Protein AF-Q6VGJ6-F1 (afdb_monomer_lite)

Structure (mmCIF, N/CA/C/O backbone):
data_AF-Q6VGJ6-F1
#
_entry.id   AF-Q6VGJ6-F1
#
loop_
_atom_site.group_PDB
_atom_site.id
_atom_site.type_symbol
_atom_site.label_atom_id
_atom_site.label_alt_id
_atom_site.label_comp_id
_atom_site.label_asym_id
_atom_site.label_entity_id
_atom_site.label_seq_id
_atom_site.pdbx_PDB_ins_code
_atom_site.Cartn_x
_atom_site.Cartn_y
_atom_site.Cartn_z
_atom_site.occupancy
_atom_site.B_iso_or_equiv
_atom_site.auth_seq_id
_atom_site.auth_comp_id
_atom_site.auth_asym_id
_atom_site.auth_atom_id
_atom_site.pdbx_PDB_model_num
ATOM 1 N N . LEU A 1 1 ? 25.243 -11.414 -7.600 1.00 46.25 1 LEU A N 1
ATOM 2 C CA . LEU A 1 1 ? 23.809 -11.775 -7.596 1.00 46.25 1 LEU A CA 1
ATOM 3 C C . LEU A 1 1 ? 23.042 -10.460 -7.598 1.00 46.25 1 LEU A C 1
ATOM 5 O O . LEU A 1 1 ? 23.183 -9.721 -6.632 1.00 46.25 1 LEU A O 1
ATOM 9 N N . ASP A 1 2 ? 22.312 -10.133 -8.664 1.00 64.75 2 ASP A N 1
ATOM 10 C CA . ASP A 1 2 ? 21.466 -8.930 -8.690 1.00 64.75 2 ASP A CA 1
ATOM 11 C C . ASP A 1 2 ? 20.178 -9.243 -7.924 1.00 64.75 2 ASP A C 1
ATOM 13 O O . ASP A 1 2 ? 19.179 -9.662 -8.508 1.00 64.75 2 ASP A O 1
ATOM 17 N N . ALA A 1 3 ? 20.235 -9.145 -6.595 1.00 71.88 3 ALA A N 1
ATOM 18 C CA . ALA A 1 3 ? 19.056 -9.324 -5.763 1.00 71.88 3 ALA A CA 1
ATOM 19 C C . ALA A 1 3 ? 18.078 -8.174 -6.040 1.00 71.88 3 ALA A C 1
ATOM 21 O O . ALA A 1 3 ? 18.396 -7.005 -5.826 1.00 71.88 3 ALA A O 1
ATOM 22 N N . VAL A 1 4 ? 16.895 -8.520 -6.539 1.00 76.06 4 VAL A N 1
ATOM 23 C CA . VAL A 1 4 ? 15.784 -7.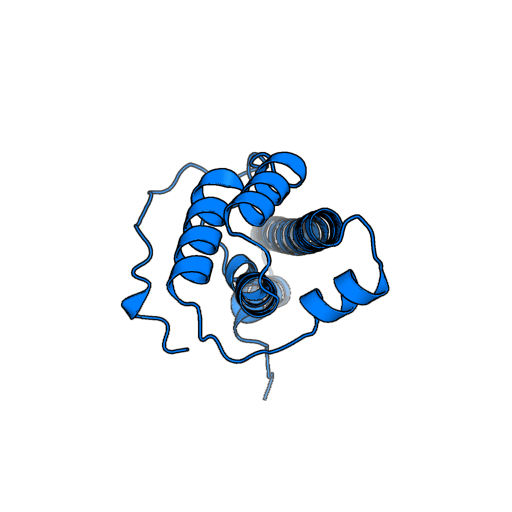595 -6.767 1.00 76.06 4 VAL A CA 1
ATOM 24 C C . VAL A 1 4 ? 14.617 -8.095 -5.934 1.00 76.06 4 VAL A C 1
ATOM 26 O O . VAL A 1 4 ? 14.362 -9.298 -5.880 1.00 76.06 4 VAL A O 1
ATOM 29 N N . ASP A 1 5 ? 13.917 -7.177 -5.275 1.00 78.19 5 ASP A N 1
ATOM 30 C CA . ASP A 1 5 ? 12.664 -7.503 -4.605 1.00 78.19 5 ASP A CA 1
ATOM 31 C C . ASP A 1 5 ? 11.696 -8.149 -5.607 1.00 78.19 5 ASP A C 1
ATOM 33 O O . ASP A 1 5 ? 11.543 -7.642 -6.718 1.00 78.19 5 ASP A O 1
ATOM 37 N N . SER A 1 6 ? 11.039 -9.253 -5.234 1.00 78.00 6 SER A N 1
ATOM 38 C CA . SER A 1 6 ? 10.117 -9.981 -6.126 1.00 78.00 6 SER A CA 1
ATOM 39 C C . SER A 1 6 ? 9.082 -9.067 -6.798 1.00 78.00 6 SER A C 1
ATOM 41 O O . SER A 1 6 ? 8.744 -9.262 -7.965 1.00 78.00 6 SER A O 1
ATOM 43 N N . ARG A 1 7 ? 8.653 -8.009 -6.101 1.00 75.38 7 ARG A N 1
ATOM 44 C CA . ARG A 1 7 ? 7.684 -7.019 -6.578 1.00 75.38 7 ARG A CA 1
ATOM 45 C C . ARG A 1 7 ? 8.272 -6.108 -7.653 1.00 75.38 7 ARG A C 1
ATOM 47 O O . ARG A 1 7 ? 7.543 -5.675 -8.536 1.00 75.38 7 ARG A O 1
ATOM 54 N N . ASP A 1 8 ? 9.576 -5.847 -7.604 1.00 81.12 8 ASP A N 1
ATOM 55 C CA . ASP A 1 8 ? 10.316 -4.979 -8.528 1.00 81.12 8 ASP A CA 1
ATOM 56 C C . ASP A 1 8 ? 10.921 -5.737 -9.721 1.00 81.12 8 ASP A C 1
ATOM 58 O O . ASP A 1 8 ? 11.482 -5.114 -10.628 1.00 81.12 8 ASP A O 1
ATOM 62 N N . VAL A 1 9 ? 10.762 -7.064 -9.776 1.00 85.00 9 VAL A N 1
ATOM 63 C CA . VAL A 1 9 ? 11.238 -7.901 -10.889 1.00 85.00 9 VAL A CA 1
ATOM 64 C C . VAL A 1 9 ? 10.712 -7.427 -12.253 1.00 85.00 9 VAL A C 1
ATOM 66 O O . VAL A 1 9 ? 11.540 -7.268 -13.152 1.00 85.00 9 VAL A O 1
ATOM 69 N N . PRO A 1 10 ? 9.410 -7.123 -12.454 1.00 86.00 10 PRO A N 1
ATOM 70 C CA . PRO A 1 10 ? 8.919 -6.632 -13.745 1.00 86.00 10 PRO A CA 1
ATOM 71 C C . PRO A 1 10 ? 9.614 -5.339 -14.197 1.00 86.00 10 PRO A C 1
ATOM 73 O O . PRO A 1 10 ? 10.093 -5.252 -15.329 1.00 86.00 10 PRO A O 1
ATOM 76 N N . ILE A 1 11 ? 9.758 -4.362 -13.292 1.00 89.62 11 ILE A N 1
ATOM 77 C CA . ILE A 1 11 ? 10.478 -3.106 -13.562 1.00 89.62 11 ILE A CA 1
ATOM 78 C C . ILE A 1 11 ? 11.944 -3.390 -13.903 1.00 89.62 11 ILE A C 1
ATOM 80 O O . ILE A 1 11 ? 12.487 -2.818 -14.851 1.00 89.62 11 ILE A O 1
ATOM 84 N N . ALA A 1 12 ? 12.602 -4.272 -13.147 1.00 90.50 12 ALA A N 1
ATOM 85 C CA . ALA A 1 12 ? 13.996 -4.631 -13.383 1.00 90.50 12 ALA A CA 1
ATOM 86 C C . ALA A 1 12 ? 14.194 -5.317 -14.743 1.00 90.50 12 ALA A C 1
ATOM 88 O O . ALA A 1 12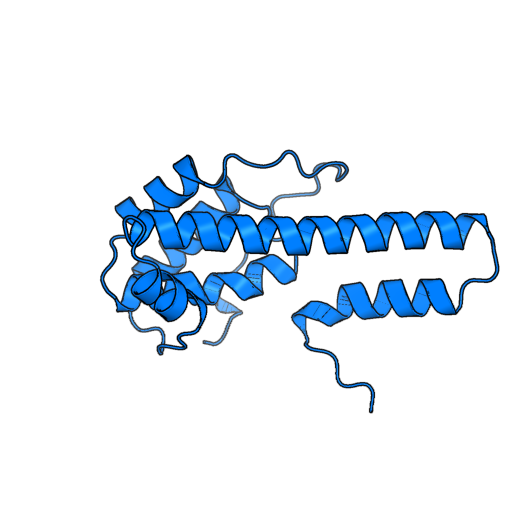 ? 15.184 -5.042 -15.426 1.00 90.50 12 ALA A O 1
ATOM 89 N N . ILE A 1 13 ? 13.241 -6.149 -15.175 1.00 90.69 13 ILE A N 1
ATOM 90 C CA . ILE A 1 13 ? 13.247 -6.778 -16.500 1.00 90.69 13 ILE A CA 1
ATOM 91 C C . ILE A 1 13 ? 13.170 -5.713 -17.597 1.00 90.69 13 ILE A C 1
ATOM 93 O O . ILE A 1 13 ? 14.028 -5.710 -18.482 1.00 90.69 13 ILE A O 1
ATOM 97 N N . VAL A 1 14 ? 12.196 -4.797 -17.546 1.00 93.38 14 VAL A N 1
ATOM 98 C CA . VAL A 1 14 ? 12.045 -3.735 -18.563 1.00 93.38 14 VAL A CA 1
ATOM 99 C C . VAL A 1 14 ? 13.276 -2.830 -18.584 1.00 93.38 14 VAL A C 1
ATOM 101 O O . VAL A 1 14 ? 13.829 -2.558 -19.650 1.00 93.38 14 VAL A O 1
ATOM 104 N N . ARG A 1 15 ? 13.798 -2.451 -17.411 1.00 95.44 15 ARG A N 1
ATOM 105 C CA . ARG A 1 15 ? 15.037 -1.668 -17.290 1.00 95.44 15 ARG A CA 1
ATOM 106 C C . ARG A 1 15 ? 16.230 -2.382 -17.934 1.00 95.44 15 ARG A C 1
ATOM 108 O O . ARG A 1 15 ? 16.986 -1.758 -18.678 1.00 95.44 15 ARG A O 1
ATOM 115 N N . LYS A 1 16 ? 16.384 -3.689 -17.705 1.00 95.62 16 LYS A N 1
ATOM 116 C CA . LYS A 1 16 ? 17.456 -4.499 -18.308 1.00 95.62 16 LYS A CA 1
ATOM 117 C C . LYS A 1 16 ? 17.282 -4.653 -19.821 1.00 95.62 16 LYS A C 1
ATOM 119 O O . LYS A 1 16 ? 18.275 -4.619 -20.545 1.00 95.62 16 LYS A O 1
ATOM 124 N N . LYS A 1 17 ? 16.045 -4.793 -20.313 1.00 95.88 17 LYS A N 1
ATOM 125 C CA . LYS A 1 17 ? 15.741 -4.790 -21.756 1.00 95.88 17 LYS A CA 1
ATOM 126 C C . LYS A 1 17 ? 16.124 -3.451 -22.389 1.00 95.88 17 LYS A C 1
ATOM 128 O O . LYS A 1 17 ? 16.809 -3.449 -23.406 1.00 95.88 17 LYS A O 1
ATOM 133 N N . LEU A 1 18 ? 15.763 -2.332 -21.757 1.00 96.25 18 LEU A N 1
ATOM 134 C CA . LEU A 1 18 ? 16.079 -0.984 -22.237 1.00 96.25 18 LEU A CA 1
ATOM 135 C C . LEU A 1 18 ? 17.593 -0.750 -22.343 1.00 96.25 18 LEU A C 1
ATOM 137 O O . LEU A 1 18 ? 18.060 -0.206 -23.339 1.00 96.25 18 LEU A O 1
ATOM 141 N N . GLN A 1 19 ? 18.362 -1.205 -21.349 1.00 96.44 19 GLN A N 1
ATOM 142 C CA . GLN A 1 19 ? 19.828 -1.110 -21.352 1.00 96.44 19 GLN A CA 1
ATOM 143 C C . GLN A 1 19 ? 20.481 -1.902 -22.494 1.00 96.44 19 GLN A C 1
ATOM 145 O O . GLN A 1 19 ? 21.520 -1.492 -23.004 1.00 96.44 19 GLN A O 1
ATOM 150 N N . LYS A 1 20 ? 19.887 -3.037 -22.885 1.00 96.94 20 LYS A N 1
ATOM 151 C CA . LYS A 1 20 ? 20.412 -3.919 -23.939 1.00 96.94 20 LYS A CA 1
ATOM 152 C C . LYS A 1 20 ? 19.925 -3.567 -25.341 1.00 96.94 20 LYS A C 1
ATOM 154 O O . LYS A 1 20 ? 20.549 -3.988 -26.310 1.00 96.94 20 LYS A O 1
ATOM 159 N N . ALA A 1 21 ? 18.805 -2.860 -25.460 1.00 96.44 21 ALA A N 1
ATOM 160 C CA . ALA A 1 21 ? 18.246 -2.493 -26.750 1.00 96.44 21 ALA A CA 1
ATOM 161 C C . ALA A 1 21 ? 19.227 -1.596 -27.520 1.00 96.44 21 ALA A C 1
ATOM 163 O O . ALA A 1 21 ? 19.846 -0.699 -26.951 1.00 96.44 21 ALA A O 1
ATOM 164 N N . THR A 1 22 ? 19.359 -1.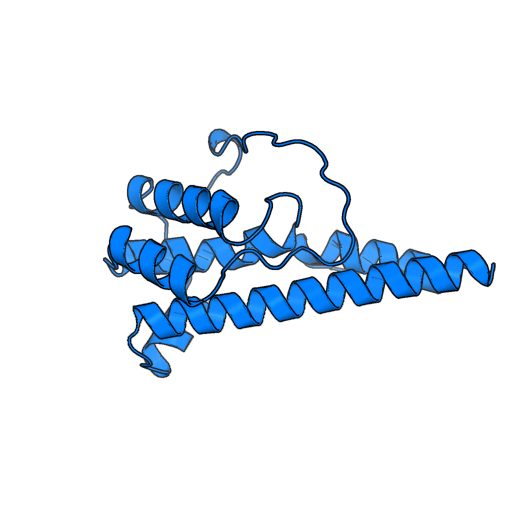827 -28.821 1.00 96.50 22 THR A N 1
ATOM 165 C CA . THR A 1 22 ? 20.159 -0.998 -29.738 1.00 96.50 22 THR A CA 1
ATOM 166 C C . THR A 1 22 ? 19.267 -0.231 -30.706 1.00 96.50 22 THR A C 1
ATOM 168 O O . THR A 1 22 ? 19.562 0.922 -31.013 1.00 96.50 22 THR A O 1
ATOM 171 N N . ASP A 1 23 ? 18.147 -0.835 -31.106 1.00 98.06 23 ASP A N 1
ATOM 172 C CA . ASP A 1 23 ? 17.135 -0.219 -31.956 1.00 98.06 23 ASP A CA 1
ATOM 173 C C . ASP A 1 23 ? 16.464 0.999 -31.274 1.00 98.06 23 ASP A C 1
ATOM 175 O O . ASP A 1 23 ? 15.971 0.878 -30.142 1.00 98.06 23 ASP A O 1
ATOM 179 N N . PRO A 1 24 ? 16.430 2.177 -31.931 1.00 97.00 24 PRO A N 1
ATOM 180 C CA . PRO A 1 24 ? 15.844 3.391 -31.363 1.00 97.00 24 PRO A CA 1
ATOM 181 C C . PRO A 1 24 ? 14.349 3.285 -31.039 1.00 97.00 24 PRO A C 1
ATOM 183 O O . PRO A 1 24 ? 13.912 3.827 -30.020 1.00 97.00 24 PRO A O 1
ATOM 186 N N . GLN A 1 25 ? 13.567 2.580 -31.859 1.00 96.69 25 GLN A N 1
ATOM 187 C CA . GLN A 1 25 ? 12.122 2.462 -31.669 1.00 96.69 25 GLN A CA 1
ATOM 188 C C . GLN A 1 25 ? 11.800 1.558 -30.475 1.00 96.69 25 GLN A C 1
ATOM 190 O O . GLN A 1 25 ? 10.971 1.904 -29.629 1.00 96.69 25 GLN A O 1
ATOM 195 N N . ILE A 1 26 ? 12.520 0.441 -30.344 1.00 96.19 26 ILE A N 1
ATOM 196 C CA . ILE A 1 26 ? 12.429 -0.456 -29.187 1.00 96.19 26 ILE A CA 1
ATOM 197 C C . ILE A 1 26 ? 12.844 0.281 -27.908 1.00 96.19 26 ILE A C 1
ATOM 199 O O . ILE A 1 26 ? 12.158 0.167 -26.890 1.00 96.19 26 ILE A O 1
ATOM 203 N N . LYS A 1 27 ? 13.921 1.081 -27.943 1.00 97.31 27 LYS A N 1
ATOM 204 C CA . LYS A 1 27 ? 14.323 1.911 -26.793 1.00 97.31 27 LYS A CA 1
ATOM 205 C C . LYS A 1 27 ? 13.221 2.874 -26.366 1.00 97.31 27 LYS A C 1
ATOM 207 O O . LYS A 1 27 ? 12.953 2.988 -25.171 1.00 97.31 27 LYS A O 1
ATOM 212 N N . LEU A 1 28 ? 12.595 3.567 -27.316 1.00 96.69 28 LEU A N 1
ATOM 213 C CA . LEU A 1 28 ? 11.533 4.524 -27.015 1.00 96.69 28 LEU A CA 1
ATOM 214 C C . LEU A 1 28 ? 10.323 3.833 -26.372 1.00 96.69 28 LEU A C 1
ATOM 216 O O . LEU A 1 28 ? 9.830 4.304 -25.346 1.00 96.69 28 LEU A O 1
ATOM 220 N N . SER A 1 29 ? 9.907 2.690 -26.925 1.00 95.00 29 SER A N 1
ATOM 221 C CA . SER A 1 29 ? 8.803 1.886 -26.388 1.00 95.00 29 SER A CA 1
ATOM 222 C C . SER A 1 29 ? 9.089 1.391 -24.968 1.00 95.00 29 SER A C 1
ATOM 224 O O . SER A 1 29 ? 8.277 1.600 -24.071 1.00 95.00 29 SER A O 1
ATOM 226 N N . LEU A 1 30 ? 10.262 0.792 -24.735 1.00 95.38 30 LEU A N 1
ATOM 227 C CA . LEU A 1 30 ? 10.660 0.295 -23.411 1.00 95.38 30 LEU A CA 1
ATOM 228 C C . LEU A 1 30 ? 10.803 1.425 -22.386 1.00 95.38 30 LEU A C 1
ATOM 230 O O . LEU A 1 30 ? 10.524 1.225 -21.206 1.00 95.38 30 LEU A O 1
ATOM 234 N N . LYS A 1 31 ? 11.235 2.616 -22.820 1.00 96.62 31 LYS A N 1
ATOM 235 C CA . LYS A 1 31 ? 11.277 3.799 -21.957 1.00 96.62 31 LYS A CA 1
ATOM 236 C C . LYS A 1 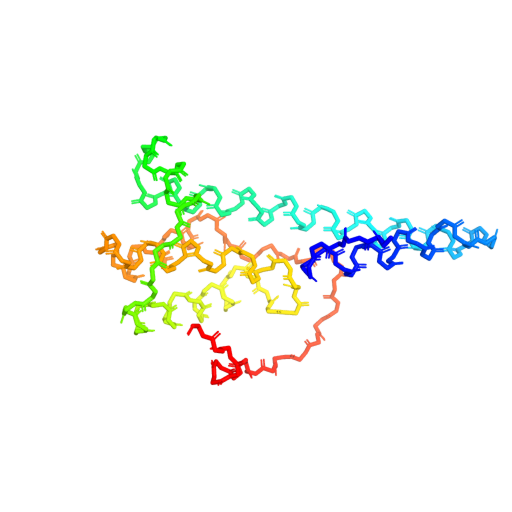31 ? 9.868 4.231 -21.548 1.00 96.62 31 LYS A C 1
ATOM 238 O O . LYS A 1 31 ? 9.641 4.457 -20.367 1.00 96.62 31 LYS A O 1
ATOM 243 N N . HIS A 1 32 ? 8.928 4.304 -22.492 1.00 93.12 32 HIS A N 1
ATOM 244 C CA . HIS A 1 32 ? 7.531 4.634 -22.186 1.00 93.12 32 HIS A CA 1
ATOM 245 C C . HIS A 1 32 ? 6.897 3.633 -21.216 1.00 93.12 32 HIS A C 1
ATOM 247 O O . HIS A 1 32 ? 6.270 4.052 -20.243 1.00 93.12 32 HIS A O 1
ATOM 253 N N . GLU A 1 33 ? 7.105 2.337 -21.451 1.00 90.12 33 GLU A N 1
ATOM 254 C CA . GLU A 1 33 ? 6.639 1.264 -20.569 1.00 90.12 33 GLU A CA 1
ATOM 255 C C . GLU A 1 33 ? 7.227 1.418 -19.157 1.00 90.12 33 GLU A C 1
ATOM 257 O O . GLU A 1 33 ? 6.486 1.464 -18.175 1.00 90.12 33 GLU A O 1
ATOM 262 N N . LEU A 1 34 ? 8.549 1.596 -19.046 1.00 91.19 34 LEU A N 1
ATOM 263 C CA . LEU A 1 34 ? 9.220 1.792 -17.760 1.00 91.19 34 LEU A CA 1
ATOM 264 C C . LEU A 1 34 ? 8.696 3.028 -17.017 1.00 91.19 34 LEU A C 1
ATOM 266 O O . LEU A 1 34 ? 8.423 2.955 -15.817 1.00 91.19 34 LEU A O 1
ATOM 270 N N . ASP A 1 35 ? 8.539 4.149 -17.719 1.00 90.88 35 ASP A N 1
ATOM 271 C CA . ASP A 1 35 ? 8.044 5.394 -17.135 1.00 90.88 35 ASP A CA 1
ATOM 272 C C . ASP A 1 35 ? 6.591 5.237 -16.647 1.00 90.88 35 ASP A C 1
ATOM 274 O O . ASP A 1 35 ? 6.237 5.748 -15.583 1.00 90.88 35 ASP A O 1
ATOM 278 N N . GLN A 1 36 ? 5.748 4.499 -17.377 1.00 85.56 36 GLN A N 1
ATOM 279 C CA . GLN A 1 36 ? 4.375 4.195 -16.963 1.00 85.56 36 GLN A CA 1
ATOM 280 C C . GLN A 1 36 ? 4.343 3.321 -15.705 1.00 85.56 36 GLN A C 1
ATOM 282 O O . GLN A 1 36 ? 3.616 3.641 -14.764 1.00 85.56 36 GLN A O 1
ATOM 287 N N . MET A 1 37 ? 5.165 2.270 -15.639 1.00 85.62 37 MET A N 1
ATOM 288 C CA . MET A 1 37 ? 5.274 1.429 -14.441 1.00 85.62 37 MET A CA 1
ATOM 289 C C . MET A 1 37 ? 5.731 2.252 -13.227 1.00 85.62 37 MET A C 1
ATOM 291 O O . MET A 1 37 ? 5.143 2.182 -12.148 1.00 85.62 37 MET A O 1
ATOM 295 N N . LEU A 1 38 ? 6.747 3.102 -13.387 1.00 87.62 38 LEU A N 1
ATOM 296 C CA . LEU A 1 38 ? 7.225 3.945 -12.289 1.00 87.62 38 LEU A CA 1
ATOM 297 C C . LEU A 1 38 ? 6.155 4.937 -11.810 1.00 87.62 38 LEU A C 1
ATOM 299 O O . LEU A 1 38 ? 5.978 5.087 -10.600 1.00 87.62 38 LEU A O 1
ATOM 303 N N . ARG A 1 39 ? 5.396 5.551 -12.729 1.00 85.19 39 ARG A N 1
ATOM 304 C CA . ARG A 1 39 ? 4.260 6.421 -12.375 1.00 85.19 39 ARG A CA 1
ATOM 305 C C . ARG A 1 39 ? 3.172 5.663 -11.623 1.00 85.19 39 ARG A C 1
ATOM 307 O O . ARG A 1 39 ? 2.764 6.110 -10.559 1.00 85.19 39 ARG A O 1
ATOM 314 N N . ASN A 1 40 ? 2.760 4.497 -12.118 1.00 79.25 40 ASN A N 1
ATOM 315 C CA . ASN A 1 40 ? 1.735 3.680 -11.464 1.00 79.25 40 ASN A CA 1
ATOM 316 C C . ASN A 1 40 ? 2.181 3.225 -10.067 1.00 79.25 40 ASN A C 1
ATOM 318 O O . ASN A 1 40 ? 1.386 3.226 -9.132 1.00 79.25 40 ASN A O 1
ATOM 322 N N . ARG A 1 41 ? 3.468 2.884 -9.901 1.00 83.00 41 ARG A N 1
ATOM 323 C CA . ARG A 1 41 ? 4.051 2.543 -8.595 1.00 83.00 41 ARG A CA 1
ATOM 324 C C . ARG A 1 41 ? 3.976 3.718 -7.618 1.00 83.00 41 ARG A C 1
ATOM 326 O O . ARG A 1 41 ? 3.600 3.522 -6.467 1.00 83.00 41 ARG A O 1
ATOM 333 N N . ALA A 1 42 ? 4.36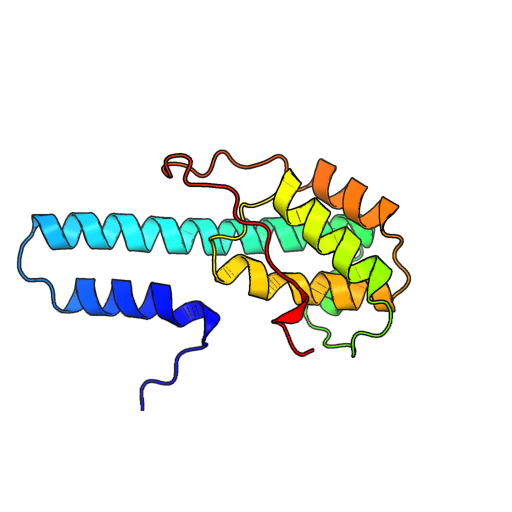6 4.913 -8.060 1.00 83.31 42 ALA A N 1
ATOM 334 C CA . ALA A 1 42 ? 4.353 6.111 -7.224 1.00 83.31 42 ALA A CA 1
ATOM 335 C C . ALA A 1 42 ? 2.924 6.512 -6.838 1.00 83.31 42 ALA A C 1
ATOM 337 O O . ALA A 1 42 ? 2.652 6.714 -5.659 1.00 83.31 42 ALA A O 1
ATOM 338 N N . PHE A 1 43 ? 2.016 6.526 -7.814 1.00 82.38 43 PHE A N 1
ATOM 339 C CA . PHE A 1 43 ? 0.607 6.844 -7.610 1.00 82.38 43 PHE A CA 1
ATOM 340 C C . PHE A 1 43 ? -0.055 5.891 -6.610 1.00 82.38 43 PHE A C 1
ATOM 342 O O . PHE A 1 43 ? -0.721 6.325 -5.679 1.00 82.38 43 PHE A O 1
ATOM 349 N N . LEU A 1 44 ? 0.168 4.582 -6.753 1.00 80.25 44 LEU A N 1
ATOM 350 C CA . LEU A 1 44 ? -0.371 3.596 -5.819 1.00 80.25 44 LEU A CA 1
ATOM 351 C C . LEU A 1 44 ? 0.145 3.819 -4.389 1.00 80.25 44 LEU A C 1
ATOM 353 O O . LEU A 1 44 ? -0.624 3.735 -3.433 1.00 80.25 44 LEU A O 1
ATOM 357 N N . LYS A 1 45 ? 1.438 4.132 -4.240 1.00 83.81 45 LYS A N 1
ATOM 358 C CA . LYS A 1 45 ? 2.023 4.445 -2.934 1.00 83.81 45 LYS A CA 1
ATOM 359 C C . LYS A 1 45 ? 1.370 5.679 -2.312 1.00 83.81 45 LYS A C 1
ATOM 361 O O . LYS A 1 45 ? 1.031 5.637 -1.136 1.00 83.81 45 LYS A O 1
ATOM 366 N N . GLU A 1 46 ? 1.205 6.747 -3.084 1.00 85.88 46 GLU A N 1
ATOM 367 C CA . GLU A 1 46 ? 0.541 7.980 -2.648 1.00 85.88 46 GLU A CA 1
ATOM 368 C C . GLU A 1 46 ? -0.897 7.707 -2.195 1.00 85.88 46 GLU A C 1
ATOM 370 O O . GLU A 1 46 ? -1.267 8.060 -1.078 1.00 85.88 46 GLU A O 1
ATOM 375 N N . LYS A 1 47 ? -1.667 6.960 -2.991 1.00 84.81 47 LYS A N 1
ATOM 376 C CA . LYS A 1 47 ? -3.051 6.602 -2.659 1.00 84.81 47 LYS A CA 1
ATOM 377 C C . LYS A 1 47 ? -3.173 5.765 -1.398 1.00 84.81 47 LYS A C 1
ATOM 379 O O . LYS A 1 47 ? -4.098 5.957 -0.619 1.00 84.81 47 LYS A O 1
ATOM 384 N N . MET A 1 48 ? -2.224 4.868 -1.160 1.00 86.94 48 MET A N 1
ATOM 385 C CA . MET A 1 48 ? -2.194 4.100 0.081 1.00 86.94 48 MET A CA 1
ATOM 386 C C . MET A 1 48 ? -1.850 4.963 1.292 1.00 86.94 48 MET A C 1
ATOM 388 O O . MET A 1 48 ? -2.419 4.743 2.354 1.00 86.94 48 MET A O 1
ATOM 392 N N . VAL A 1 49 ? -0.977 5.963 1.147 1.00 90.44 49 VAL A N 1
ATOM 393 C CA . VAL A 1 49 ? -0.728 6.940 2.218 1.00 90.44 49 VAL A CA 1
ATOM 394 C C . VAL A 1 49 ? -1.994 7.746 2.510 1.00 90.44 49 VAL A C 1
ATOM 396 O O . VAL A 1 49 ? -2.353 7.887 3.674 1.00 90.44 49 VAL A O 1
ATOM 399 N N . GLU A 1 50 ? -2.701 8.222 1.482 1.00 89.94 50 GLU A N 1
ATOM 400 C CA . GLU A 1 50 ? -3.971 8.946 1.643 1.00 89.94 50 GLU A CA 1
ATOM 401 C C . GLU A 1 50 ? -5.049 8.088 2.316 1.00 89.94 50 GLU A C 1
ATOM 403 O O . GLU A 1 50 ? -5.708 8.544 3.248 1.00 89.94 50 GLU A O 1
ATOM 408 N N . LEU A 1 51 ? -5.205 6.833 1.883 1.00 90.88 51 LEU A N 1
ATOM 409 C CA . LEU A 1 51 ? -6.152 5.881 2.462 1.00 90.88 51 LEU A CA 1
ATOM 410 C C . LEU A 1 51 ? -5.848 5.640 3.940 1.00 90.88 51 LEU A C 1
ATOM 412 O O . LEU A 1 51 ? -6.744 5.752 4.777 1.00 90.88 51 LEU A O 1
ATOM 416 N N . VAL A 1 52 ? -4.588 5.329 4.268 1.00 92.62 52 VAL A N 1
ATOM 417 C CA . VAL A 1 52 ? -4.192 5.071 5.656 1.00 92.62 52 VAL A CA 1
ATOM 418 C C . VAL A 1 52 ? -4.361 6.334 6.501 1.00 92.62 52 VAL A C 1
ATOM 420 O O . VAL A 1 52 ? -4.891 6.264 7.603 1.00 92.62 52 VAL A O 1
ATOM 423 N N . SER A 1 53 ? -4.003 7.501 5.964 1.00 93.75 53 SER A N 1
ATOM 424 C CA . SER A 1 53 ? -4.219 8.783 6.636 1.00 93.75 53 SER A CA 1
ATOM 425 C C . SER A 1 53 ? -5.702 9.058 6.903 1.00 93.75 53 SER A C 1
ATOM 427 O O . SER A 1 53 ? -6.058 9.582 7.955 1.00 93.75 53 SER A O 1
ATOM 429 N N . PHE A 1 54 ? -6.593 8.662 5.993 1.00 93.12 54 PHE A N 1
ATOM 430 C CA . PHE A 1 54 ? -8.030 8.808 6.201 1.00 93.12 54 PHE A CA 1
ATOM 431 C C . PHE A 1 54 ? -8.535 7.929 7.354 1.00 93.12 54 PHE A C 1
ATOM 433 O O . PHE A 1 54 ? -9.271 8.421 8.210 1.00 93.12 54 PHE A O 1
ATOM 440 N N . VAL A 1 55 ? -8.136 6.651 7.415 1.00 93.88 55 VAL A N 1
ATOM 441 C CA . VAL A 1 55 ? -8.579 5.749 8.501 1.00 93.88 55 VAL A CA 1
ATOM 442 C C . VAL A 1 55 ? -7.991 6.124 9.862 1.00 93.88 55 VAL A C 1
ATOM 444 O O . VAL A 1 55 ? -8.598 5.840 10.890 1.00 93.88 55 VAL A O 1
ATOM 447 N N . THR A 1 56 ? -6.840 6.794 9.890 1.00 94.38 56 THR A N 1
ATOM 448 C CA . THR A 1 56 ? -6.220 7.318 11.118 1.00 94.38 56 THR A CA 1
ATOM 449 C C . THR A 1 56 ? -6.649 8.747 11.443 1.00 94.38 56 THR A C 1
ATOM 451 O O . THR A 1 56 ? -6.101 9.350 12.364 1.00 94.38 56 THR A O 1
ATOM 454 N N . LEU A 1 57 ? -7.621 9.305 10.712 1.00 93.25 57 LEU A N 1
ATOM 455 C CA . LEU A 1 57 ? -8.115 10.674 10.893 1.00 93.25 57 LEU A CA 1
ATOM 456 C C . LEU A 1 57 ? -7.009 11.744 10.797 1.00 93.25 57 LEU A C 1
ATOM 458 O O . LEU A 1 57 ? -7.090 12.793 11.435 1.00 93.25 57 LEU A O 1
ATOM 462 N N . GLY A 1 58 ? -5.977 11.488 9.993 1.00 90.94 58 GLY A N 1
ATOM 463 C CA . GLY A 1 58 ? -4.850 12.394 9.785 1.00 90.94 58 GLY A CA 1
ATOM 464 C C . GLY A 1 58 ? -3.739 12.289 10.832 1.00 90.94 58 GLY A C 1
ATOM 465 O O . GLY A 1 58 ? -2.795 13.075 10.769 1.00 90.94 58 GLY A O 1
ATOM 466 N N . ASP A 1 59 ? -3.806 11.339 11.770 1.00 95.88 59 ASP A N 1
ATOM 467 C CA . ASP A 1 59 ? -2.724 11.094 12.727 1.00 95.88 59 ASP A CA 1
ATOM 468 C C . ASP A 1 59 ? -1.479 10.574 11.992 1.00 95.88 59 ASP A C 1
ATOM 470 O O . ASP A 1 59 ? -1.451 9.446 11.490 1.00 95.88 59 ASP A O 1
ATOM 474 N N . ALA A 1 60 ? -0.447 11.414 11.897 1.00 94.44 60 ALA A N 1
ATOM 475 C CA . ALA A 1 60 ? 0.764 11.113 11.144 1.00 94.44 60 ALA A CA 1
ATOM 476 C C . ALA A 1 60 ? 1.569 9.947 11.741 1.00 94.44 60 ALA A C 1
ATOM 478 O O . ALA A 1 60 ? 2.091 9.130 10.981 1.00 94.44 60 ALA A O 1
ATOM 479 N N . GLU A 1 61 ? 1.639 9.840 13.071 1.00 94.88 61 GLU A N 1
ATOM 480 C CA . GLU A 1 61 ? 2.384 8.776 13.752 1.00 94.88 61 GLU A CA 1
ATOM 481 C C . GLU A 1 61 ? 1.681 7.436 13.542 1.00 94.88 61 GLU A C 1
ATOM 483 O O . GLU A 1 61 ? 2.298 6.471 13.083 1.00 94.88 61 GLU A O 1
ATOM 488 N N . LYS A 1 62 ? 0.358 7.402 13.745 1.00 93.12 62 LYS A N 1
ATOM 489 C CA . LYS A 1 62 ? -0.441 6.194 13.508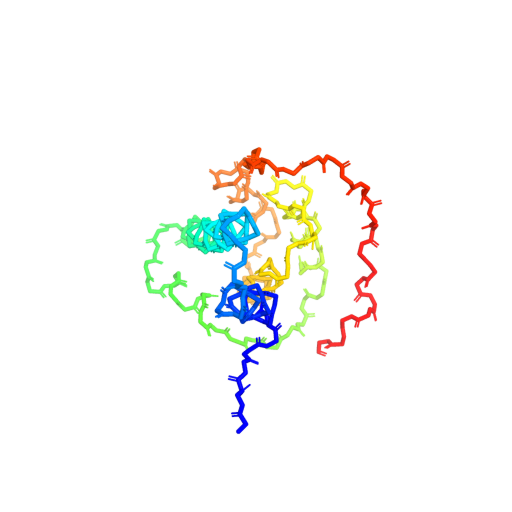 1.00 93.12 62 LYS A CA 1
ATOM 490 C C . LYS A 1 62 ? -0.458 5.789 12.032 1.00 93.12 62 LYS A C 1
ATOM 492 O O . LYS A 1 62 ? -0.435 4.602 11.709 1.00 93.12 62 LYS A O 1
ATOM 497 N N . THR A 1 63 ? -0.466 6.765 11.123 1.00 93.50 63 THR A N 1
ATOM 498 C CA . THR A 1 63 ? -0.371 6.515 9.675 1.00 93.50 63 THR A CA 1
ATOM 499 C C . THR A 1 63 ? 0.952 5.854 9.324 1.00 93.50 63 THR A C 1
ATOM 501 O O . THR A 1 63 ? 0.987 4.853 8.608 1.00 93.50 63 THR A O 1
ATOM 504 N N . GLU A 1 64 ? 2.055 6.403 9.829 1.00 92.12 64 GLU A N 1
ATOM 505 C CA . GLU A 1 64 ? 3.385 5.856 9.590 1.00 92.12 64 GLU A CA 1
ATOM 506 C C . GLU A 1 64 ? 3.542 4.460 10.201 1.00 92.12 64 GLU A C 1
ATOM 508 O O . GLU A 1 64 ? 4.130 3.584 9.559 1.00 92.12 64 GLU A O 1
ATOM 513 N N . GLN A 1 65 ? 2.979 4.239 11.391 1.00 91.19 65 GLN A N 1
ATOM 514 C CA . GLN A 1 65 ? 2.934 2.933 12.038 1.00 91.19 65 GLN A CA 1
ATOM 515 C C . GLN A 1 65 ? 2.231 1.905 11.141 1.00 91.19 65 GLN A C 1
ATOM 517 O O . GLN A 1 65 ? 2.874 0.950 10.709 1.00 91.19 65 GLN A O 1
ATOM 522 N N . LEU A 1 66 ? 0.972 2.140 10.755 1.00 90.81 66 LEU A N 1
ATOM 523 C CA . LEU A 1 66 ? 0.189 1.219 9.913 1.00 90.81 66 LEU A CA 1
ATOM 524 C C . LEU A 1 66 ? 0.802 0.954 8.527 1.00 90.81 66 LEU A C 1
ATOM 526 O O . LEU A 1 66 ? 0.551 -0.082 7.913 1.00 90.81 66 LEU A O 1
ATOM 530 N N . LEU A 1 67 ? 1.605 1.880 7.998 1.00 89.56 67 LEU A N 1
ATOM 531 C CA . LEU A 1 67 ? 2.309 1.689 6.725 1.00 89.56 67 LEU A CA 1
ATOM 532 C C . LEU A 1 67 ? 3.587 0.846 6.854 1.00 89.56 67 LEU A C 1
ATOM 534 O O . LEU A 1 67 ? 4.072 0.318 5.848 1.00 89.56 67 LEU A O 1
ATOM 538 N N . LYS A 1 68 ? 4.173 0.760 8.052 1.00 89.00 68 LYS A N 1
ATOM 539 C CA . LYS A 1 68 ? 5.446 0.064 8.307 1.00 89.00 68 LYS A CA 1
ATOM 540 C C . LYS A 1 68 ? 5.286 -1.247 9.058 1.00 89.00 68 LYS A C 1
ATOM 542 O O . LYS A 1 68 ? 6.200 -2.078 9.002 1.00 89.00 68 LYS A O 1
ATOM 547 N N . GLU A 1 69 ? 4.191 -1.390 9.789 1.00 87.00 69 GLU A N 1
ATOM 548 C CA . GLU A 1 69 ? 3.960 -2.523 10.659 1.00 87.00 69 GLU A CA 1
ATOM 549 C C . GLU A 1 69 ? 3.834 -3.832 9.868 1.00 87.00 69 GLU A C 1
ATOM 551 O O . GLU A 1 69 ? 3.794 -3.884 8.634 1.00 87.00 69 GLU A O 1
ATOM 556 N N . LYS A 1 70 ? 3.988 -4.937 10.591 1.00 87.38 70 LYS A N 1
ATOM 557 C CA . LYS A 1 70 ? 4.021 -6.277 10.018 1.00 87.38 70 LYS A CA 1
ATOM 558 C C . LYS A 1 70 ? 3.314 -7.246 10.946 1.00 87.38 70 LYS A C 1
ATOM 560 O O . LYS A 1 70 ? 3.884 -8.297 11.249 1.00 87.38 70 LYS A O 1
ATOM 565 N N . MET A 1 71 ? 2.100 -6.913 11.364 1.00 88.69 71 MET A N 1
ATOM 566 C CA . MET A 1 71 ? 1.328 -7.788 12.230 1.00 88.69 71 MET A CA 1
ATOM 567 C C . MET A 1 71 ? 1.034 -9.135 11.550 1.00 88.69 71 MET A C 1
ATOM 569 O O . MET A 1 71 ? 0.955 -9.226 10.318 1.00 88.69 71 MET A O 1
ATOM 573 N N . PRO A 1 72 ? 0.942 -10.221 12.337 1.00 90.94 72 PRO A N 1
ATOM 574 C CA . PRO A 1 72 ? 0.462 -11.496 11.830 1.00 90.94 72 PRO A CA 1
ATOM 575 C C . PRO A 1 72 ? -1.035 -11.390 11.528 1.00 90.94 72 PRO A C 1
ATOM 577 O O . PRO A 1 72 ? -1.794 -10.908 12.365 1.00 90.94 72 PRO A O 1
ATOM 580 N N . LEU A 1 73 ? -1.456 -11.879 10.362 1.00 91.62 73 LEU A N 1
ATOM 581 C CA . LEU A 1 73 ? -2.867 -11.914 9.990 1.00 91.62 73 LEU A CA 1
ATOM 582 C C . LEU A 1 73 ? -3.625 -12.906 10.881 1.00 91.62 73 LEU A C 1
ATOM 584 O O . LEU A 1 73 ? -3.249 -14.075 10.978 1.00 91.62 73 LEU A O 1
ATOM 588 N N . ARG A 1 74 ? -4.688 -12.432 11.529 1.00 93.69 74 ARG A N 1
ATOM 589 C CA . ARG A 1 74 ? -5.621 -13.227 12.338 1.00 93.69 74 ARG A CA 1
ATOM 590 C C . ARG A 1 74 ? -7.057 -13.014 11.875 1.00 93.69 74 ARG A C 1
ATOM 592 O O . ARG A 1 74 ? -7.829 -13.970 11.836 1.00 93.69 74 ARG A O 1
ATOM 599 N N . ASP A 1 75 ? -7.419 -11.789 11.496 1.00 93.06 75 ASP A N 1
ATOM 600 C CA . ASP A 1 75 ? -8.742 -11.472 10.954 1.00 93.06 75 ASP A CA 1
ATOM 601 C C . ASP A 1 75 ? -8.782 -11.606 9.424 1.00 93.06 75 ASP A C 1
ATOM 603 O O . ASP A 1 75 ? -8.811 -10.633 8.665 1.00 93.06 75 ASP A O 1
ATOM 607 N N . HIS A 1 76 ? -8.808 -12.858 8.963 1.00 93.06 76 HIS A N 1
ATOM 608 C CA . HIS A 1 76 ? -8.907 -13.186 7.539 1.00 93.06 76 HIS A CA 1
ATOM 609 C C . HIS A 1 76 ? -10.186 -12.637 6.889 1.00 93.06 76 HIS A C 1
ATOM 611 O O . HIS A 1 76 ? -10.179 -12.300 5.709 1.00 93.06 76 HIS A O 1
ATOM 617 N N . THR A 1 77 ? -11.281 -12.507 7.648 1.00 95.50 77 THR A N 1
ATOM 618 C CA . THR A 1 77 ? -12.553 -12.014 7.098 1.00 95.50 77 THR A CA 1
ATOM 619 C C . THR A 1 77 ? -12.466 -10.526 6.788 1.00 95.50 77 THR A C 1
ATOM 621 O O . THR A 1 77 ? -12.871 -10.106 5.702 1.00 95.50 77 THR A O 1
ATOM 624 N N . CYS A 1 78 ? -11.920 -9.731 7.712 1.00 95.62 78 CYS A N 1
ATOM 625 C CA . CYS A 1 78 ? -11.674 -8.314 7.477 1.00 95.62 78 CYS A CA 1
ATOM 626 C C . CYS A 1 78 ? -10.733 -8.111 6.286 1.00 95.62 78 CYS A C 1
ATOM 628 O O . CYS A 1 78 ? -11.049 -7.353 5.363 1.00 95.62 78 CYS A O 1
ATOM 630 N N . TYR A 1 79 ? -9.623 -8.850 6.275 1.00 92.75 79 TYR A N 1
ATOM 631 C CA . TYR A 1 79 ? -8.606 -8.753 5.236 1.00 92.75 79 TYR A CA 1
ATOM 632 C C . TYR A 1 79 ? -9.160 -9.061 3.840 1.00 92.75 79 TYR A C 1
ATOM 634 O O . TYR A 1 79 ? -9.054 -8.229 2.935 1.00 92.75 79 TYR A O 1
ATOM 642 N N . ASP A 1 80 ? -9.827 -10.205 3.672 1.00 91.38 80 ASP A N 1
ATOM 643 C CA . ASP A 1 80 ? -10.388 -10.619 2.383 1.00 91.38 80 ASP A CA 1
ATOM 644 C C . ASP A 1 80 ? -11.414 -9.607 1.864 1.00 91.38 80 ASP A C 1
ATOM 646 O O . ASP A 1 80 ? -11.453 -9.283 0.673 1.00 91.38 80 ASP A O 1
ATOM 650 N N . GLN A 1 81 ? -12.254 -9.076 2.755 1.00 93.81 81 GLN A N 1
ATOM 651 C CA . GLN A 1 81 ? -13.255 -8.081 2.390 1.00 93.81 81 GLN A CA 1
ATOM 652 C C . GLN A 1 81 ? -12.642 -6.737 1.989 1.00 93.81 81 GLN A C 1
ATOM 654 O O . GLN A 1 81 ? -13.195 -6.078 1.103 1.00 93.81 81 GLN A O 1
ATOM 659 N N . ALA A 1 82 ? -11.545 -6.326 2.629 1.00 92.00 82 ALA A N 1
ATOM 660 C CA . ALA A 1 82 ? -10.816 -5.111 2.288 1.00 92.00 82 ALA A CA 1
ATOM 661 C C . ALA A 1 82 ? -10.113 -5.250 0.931 1.00 92.00 82 ALA A C 1
ATOM 663 O O . ALA A 1 82 ? -10.301 -4.402 0.060 1.00 92.00 82 ALA A O 1
ATOM 664 N N . VAL A 1 83 ? -9.375 -6.345 0.705 1.00 87.75 83 VAL A N 1
ATOM 665 C CA . VAL A 1 83 ? -8.641 -6.560 -0.555 1.00 87.75 83 VAL A CA 1
ATOM 666 C C . VAL A 1 83 ? -9.591 -6.673 -1.745 1.00 87.75 83 VAL A C 1
ATOM 668 O O . VAL A 1 83 ? -9.352 -6.048 -2.777 1.00 87.75 83 VAL A O 1
ATOM 671 N N . ARG A 1 84 ? -10.697 -7.418 -1.610 1.00 86.56 84 ARG A N 1
ATOM 672 C CA . ARG A 1 84 ? -11.700 -7.538 -2.684 1.00 86.56 84 ARG A CA 1
ATOM 673 C C . ARG A 1 84 ? -12.325 -6.195 -3.047 1.00 86.56 84 ARG A C 1
ATOM 675 O O . ARG A 1 84 ? -12.562 -5.935 -4.222 1.00 86.56 84 ARG A O 1
ATOM 682 N N . TYR A 1 85 ? -12.600 -5.352 -2.053 1.00 87.88 85 TYR A N 1
ATOM 683 C CA . TYR A 1 85 ? -13.159 -4.029 -2.315 1.00 87.88 85 TYR A CA 1
ATOM 684 C C . TYR A 1 85 ? -12.131 -3.101 -2.963 1.00 87.88 85 TYR A C 1
ATOM 686 O O . TYR A 1 85 ? -12.464 -2.391 -3.910 1.00 87.88 85 TYR A O 1
ATOM 694 N N . PHE A 1 86 ? -10.879 -3.148 -2.499 1.00 83.69 86 PHE A N 1
ATOM 695 C CA . PHE A 1 86 ? -9.785 -2.378 -3.080 1.00 83.69 86 PHE A CA 1
ATOM 696 C C . PHE A 1 86 ? -9.565 -2.713 -4.554 1.00 83.69 86 PHE A C 1
ATOM 698 O O . PHE A 1 86 ? -9.401 -1.812 -5.370 1.00 83.69 86 PHE A O 1
ATOM 705 N N . ASP A 1 87 ? -9.583 -3.991 -4.922 1.00 79.00 87 ASP A N 1
ATOM 706 C CA . ASP A 1 87 ? -9.433 -4.359 -6.329 1.00 79.00 87 ASP A CA 1
ATOM 707 C C . ASP A 1 87 ? -10.593 -3.877 -7.196 1.00 79.00 87 ASP A C 1
ATOM 709 O O . ASP A 1 87 ? -10.382 -3.273 -8.247 1.00 79.00 87 ASP A O 1
ATOM 713 N N . ALA A 1 88 ? -11.823 -4.076 -6.720 1.00 79.69 88 ALA A N 1
ATOM 714 C CA . ALA A 1 88 ? -13.007 -3.663 -7.457 1.00 79.69 88 ALA A CA 1
ATOM 715 C C . ALA A 1 88 ? -13.094 -2.135 -7.640 1.00 79.69 88 ALA A C 1
ATOM 717 O O . ALA A 1 88 ? -13.670 -1.670 -8.624 1.00 79.69 88 ALA A O 1
ATOM 718 N N . THR A 1 89 ? -12.538 -1.361 -6.701 1.00 76.19 89 THR A N 1
ATOM 719 C CA . THR A 1 89 ? -12.812 0.083 -6.578 1.00 76.19 89 THR A CA 1
ATOM 720 C C . THR A 1 89 ? -11.596 0.964 -6.849 1.00 76.19 89 THR A C 1
ATOM 722 O O . THR A 1 89 ? -11.754 2.101 -7.282 1.00 76.19 89 THR A O 1
ATOM 725 N N . CYS A 1 90 ? -10.379 0.467 -6.625 1.00 72.62 90 CYS A N 1
ATOM 726 C CA . CYS A 1 90 ? -9.173 1.296 -6.607 1.00 72.62 90 CYS A CA 1
ATOM 727 C C . CYS A 1 90 ? -8.148 0.895 -7.674 1.00 72.62 90 CYS A C 1
ATOM 729 O O . CYS A 1 90 ? -7.567 1.780 -8.298 1.00 72.62 90 CYS A O 1
ATOM 731 N N . PHE A 1 91 ? -7.896 -0.401 -7.902 1.00 69.19 91 PHE A N 1
ATOM 732 C CA . PHE A 1 91 ? -6.872 -0.867 -8.851 1.00 69.19 91 PHE A CA 1
ATOM 733 C C . PHE A 1 91 ? -7.109 -2.305 -9.315 1.00 69.19 91 PHE A C 1
ATOM 735 O O . PHE A 1 91 ? -7.195 -3.190 -8.482 1.00 69.19 91 PHE A O 1
ATOM 742 N N . ASN A 1 92 ? -7.045 -2.564 -10.627 1.00 63.62 92 ASN A N 1
ATOM 743 C CA . ASN A 1 92 ? -7.071 -3.933 -11.160 1.00 63.62 92 ASN A CA 1
ATOM 744 C C . ASN A 1 92 ? -5.818 -4.733 -10.723 1.00 63.62 92 ASN A C 1
ATOM 746 O O . ASN A 1 92 ? -4.683 -4.308 -10.976 1.00 63.62 92 ASN A O 1
ATOM 750 N N . PHE A 1 93 ? -6.047 -5.914 -10.132 1.00 53.69 93 PHE A N 1
ATOM 751 C CA . PHE A 1 93 ? -5.098 -6.925 -9.632 1.00 53.69 93 PHE A CA 1
ATOM 752 C C . PHE A 1 93 ? -3.907 -7.277 -10.537 1.00 53.69 93 PHE A C 1
ATOM 754 O O . PHE A 1 93 ? -2.913 -7.821 -10.053 1.00 53.69 93 PHE A O 1
ATOM 761 N N . SER A 1 94 ? -3.951 -6.961 -11.831 1.00 57.22 94 SER A N 1
ATOM 762 C CA . SER A 1 94 ? -2.874 -7.280 -12.782 1.00 57.22 94 SER A CA 1
ATOM 763 C C . SER A 1 94 ? -1.556 -6.523 -12.537 1.00 57.22 94 SER A C 1
ATOM 765 O O . SER A 1 94 ? -0.602 -6.700 -13.297 1.00 57.22 94 SER A O 1
ATOM 767 N N . TYR A 1 95 ? -1.469 -5.680 -11.499 1.00 60.97 95 TYR A N 1
ATOM 768 C CA . TYR A 1 95 ? -0.263 -4.929 -11.160 1.00 60.97 95 TYR A CA 1
ATOM 769 C C . TYR A 1 95 ? 0.480 -5.524 -9.950 1.00 60.97 95 TYR A C 1
ATOM 771 O O . TYR A 1 95 ? 0.034 -5.351 -8.816 1.00 60.97 95 TYR A O 1
ATOM 779 N N . PRO A 1 96 ? 1.663 -6.148 -10.131 1.00 62.91 96 PRO A N 1
ATOM 780 C CA . PRO A 1 96 ? 2.417 -6.786 -9.043 1.00 62.91 96 PRO A CA 1
ATOM 781 C C . PRO A 1 96 ? 2.771 -5.869 -7.862 1.00 62.91 96 PRO A C 1
ATOM 783 O O . PRO A 1 96 ? 3.015 -6.351 -6.757 1.00 62.91 96 PRO A O 1
ATOM 786 N N . HIS A 1 97 ? 2.783 -4.545 -8.053 1.00 63.50 97 HIS A N 1
ATOM 787 C CA . HIS A 1 97 ? 2.994 -3.607 -6.948 1.00 63.50 97 HIS A CA 1
ATOM 788 C C . HIS A 1 97 ? 1.752 -3.366 -6.082 1.00 63.50 97 HIS A C 1
ATOM 790 O O . HIS A 1 97 ? 1.926 -2.927 -4.950 1.00 63.50 97 HIS A O 1
ATOM 796 N N . ALA A 1 98 ? 0.538 -3.684 -6.550 1.00 64.62 98 ALA A N 1
ATOM 797 C CA . ALA A 1 98 ? -0.689 -3.627 -5.741 1.00 64.62 98 ALA A CA 1
ATOM 798 C C . ALA A 1 98 ? -0.572 -4.505 -4.490 1.00 64.62 98 ALA A C 1
ATOM 800 O O . ALA A 1 98 ? -0.855 -4.057 -3.380 1.00 64.62 98 ALA A O 1
ATOM 801 N N . ILE A 1 99 ? -0.016 -5.708 -4.662 1.00 66.88 99 ILE A N 1
ATOM 802 C CA . ILE A 1 99 ? 0.176 -6.707 -3.602 1.00 66.88 99 ILE A CA 1
ATOM 803 C C . ILE A 1 99 ? 1.042 -6.164 -2.456 1.00 66.88 99 ILE A C 1
ATOM 805 O O . ILE A 1 99 ? 0.822 -6.491 -1.292 1.00 66.88 99 ILE A O 1
ATOM 809 N N . ALA A 1 100 ? 2.006 -5.286 -2.760 1.00 67.81 100 ALA A N 1
ATOM 810 C CA . ALA A 1 100 ? 2.902 -4.698 -1.764 1.00 67.81 100 ALA A CA 1
ATOM 811 C C . ALA A 1 100 ? 2.156 -3.922 -0.671 1.00 67.81 100 ALA A C 1
ATOM 813 O O . ALA A 1 100 ? 2.647 -3.830 0.452 1.00 67.81 100 ALA A O 1
ATOM 814 N N . HIS A 1 101 ? 0.998 -3.369 -1.022 1.00 69.31 101 HIS A N 1
ATOM 815 C CA . HIS A 1 101 ? 0.207 -2.503 -0.165 1.00 69.31 101 HIS A CA 1
ATOM 816 C C . HIS A 1 101 ? -0.919 -3.236 0.560 1.00 69.31 101 HIS A C 1
ATOM 818 O O . HIS A 1 101 ? -1.457 -2.705 1.528 1.00 69.31 101 HIS A O 1
ATOM 824 N N . TRP A 1 102 ? -1.229 -4.478 0.174 1.00 75.75 102 TRP A N 1
ATOM 825 C CA . TRP A 1 102 ? -2.246 -5.264 0.873 1.00 75.75 102 TRP A CA 1
ATOM 826 C C . TRP A 1 102 ? -1.850 -5.567 2.308 1.00 75.75 102 TRP A C 1
ATOM 828 O O . TRP A 1 102 ? -2.718 -5.750 3.150 1.00 75.75 102 TRP A O 1
ATOM 838 N N . ARG A 1 103 ? -0.549 -5.568 2.614 1.00 82.12 103 ARG A N 1
ATOM 839 C CA . ARG A 1 103 ? -0.092 -5.771 3.987 1.00 82.12 103 ARG A CA 1
ATOM 840 C C . ARG A 1 103 ? -0.632 -4.706 4.943 1.00 82.12 103 ARG A C 1
ATOM 842 O O . ARG A 1 103 ? -1.047 -5.070 6.030 1.00 82.12 103 ARG A O 1
ATOM 849 N N . SER A 1 104 ? -0.772 -3.455 4.506 1.00 88.19 104 SER A N 1
ATOM 850 C CA . SER A 1 104 ? -1.383 -2.420 5.344 1.00 88.19 104 SER A CA 1
ATOM 851 C C . SER A 1 104 ? -2.845 -2.732 5.690 1.00 88.19 104 SER A C 1
ATOM 853 O O . SER A 1 104 ? -3.312 -2.299 6.736 1.00 88.19 104 SER A O 1
ATOM 855 N N . PHE A 1 105 ? -3.578 -3.503 4.871 1.00 91.62 105 PHE A N 1
ATOM 856 C CA . PHE A 1 105 ? -4.928 -3.960 5.239 1.00 91.62 105 PHE A CA 1
ATOM 857 C C . PHE A 1 105 ? -4.900 -5.009 6.347 1.00 91.62 105 PHE A C 1
ATOM 859 O O . PHE A 1 105 ? -5.806 -5.015 7.171 1.00 91.62 105 PHE A O 1
ATOM 866 N N . VAL A 1 106 ? -3.863 -5.855 6.401 1.00 92.88 106 VAL A N 1
ATOM 867 C CA . VAL A 1 106 ? -3.647 -6.745 7.553 1.00 92.88 106 VAL A CA 1
ATOM 868 C C . VAL A 1 106 ? -3.515 -5.893 8.806 1.00 92.88 106 VAL A C 1
ATOM 870 O O . VAL A 1 106 ? -4.267 -6.088 9.754 1.00 92.88 106 VAL A O 1
ATOM 873 N N . ASP A 1 107 ? -2.624 -4.901 8.776 1.00 92.69 107 ASP A N 1
ATOM 874 C CA . ASP A 1 107 ? -2.363 -4.079 9.953 1.00 92.69 107 ASP A CA 1
ATOM 875 C C . ASP A 1 107 ? -3.608 -3.274 10.378 1.00 92.69 107 ASP A C 1
ATOM 877 O O . ASP A 1 107 ? -3.949 -3.231 11.555 1.00 92.69 107 ASP A O 1
ATOM 881 N N . MET A 1 108 ? -4.376 -2.726 9.430 1.00 94.25 108 MET A N 1
ATOM 882 C CA . MET A 1 108 ? -5.649 -2.059 9.739 1.00 94.25 108 MET A CA 1
ATOM 883 C C . MET A 1 108 ? -6.667 -2.997 10.411 1.00 94.25 108 MET A C 1
ATOM 885 O O . MET A 1 108 ? -7.322 -2.609 11.380 1.00 94.25 108 MET A O 1
ATOM 889 N N . CYS A 1 109 ? -6.793 -4.231 9.918 1.00 94.94 109 CYS A N 1
ATOM 890 C CA . CYS A 1 109 ? -7.702 -5.225 10.484 1.00 94.94 109 CYS A CA 1
ATOM 891 C C . CYS A 1 109 ? -7.278 -5.669 11.893 1.00 94.94 109 CYS A C 1
ATOM 893 O O . CYS A 1 109 ? -8.120 -5.834 12.783 1.00 94.94 109 CYS A O 1
ATOM 895 N N . GLU A 1 110 ? -5.976 -5.831 12.130 1.00 94.69 110 GLU A N 1
ATOM 896 C CA . GLU A 1 110 ? -5.465 -6.206 13.449 1.00 94.69 110 GLU A CA 1
ATOM 897 C C . GLU A 1 110 ? -5.609 -5.069 14.478 1.00 94.69 110 GLU A C 1
ATOM 899 O O . GLU A 1 110 ? -6.003 -5.339 15.616 1.00 94.69 110 GLU A O 1
ATOM 904 N N . GLU A 1 111 ? -5.465 -3.808 14.052 1.00 94.12 111 GLU A N 1
ATOM 905 C CA . GLU A 1 111 ? -5.768 -2.592 14.836 1.00 94.12 111 GLU A CA 1
ATOM 906 C C . GLU A 1 111 ? -7.275 -2.339 15.052 1.00 94.12 111 GLU A C 1
ATOM 908 O O . GLU A 1 111 ? -7.671 -1.322 15.624 1.00 94.12 111 GLU A O 1
ATOM 913 N N . LYS A 1 112 ? -8.142 -3.265 14.621 1.00 94.25 112 LYS A N 1
ATOM 914 C CA . LYS A 1 112 ? -9.606 -3.194 14.784 1.00 94.25 112 LYS A CA 1
ATOM 915 C C . LYS A 1 112 ? -10.265 -2.016 14.068 1.00 94.25 112 LYS A C 1
ATOM 917 O O . LYS A 1 112 ? -11.368 -1.616 14.441 1.00 94.25 112 LYS A O 1
ATOM 922 N N . ILE A 1 113 ? -9.644 -1.518 12.999 1.00 95.12 113 ILE A N 1
ATOM 923 C CA . ILE A 1 113 ? -10.314 -0.618 12.058 1.00 95.12 113 ILE A CA 1
ATOM 924 C C . ILE A 1 113 ? -11.358 -1.442 11.303 1.00 95.12 113 ILE A C 1
ATOM 926 O O . ILE A 1 113 ? -11.055 -2.495 10.738 1.00 95.12 113 ILE A O 1
ATOM 930 N N . SER A 1 114 ? -12.610 -0.988 11.306 1.00 95.31 114 SER A N 1
ATOM 931 C CA . SER A 1 114 ? -13.689 -1.756 10.691 1.00 95.31 114 SER A CA 1
ATOM 932 C C . SER A 1 114 ? -13.552 -1.786 9.167 1.00 95.31 114 SER A C 1
ATOM 934 O O . SER A 1 114 ? -13.172 -0.799 8.533 1.00 95.31 114 SER A O 1
ATOM 936 N N . VAL A 1 115 ? -13.966 -2.891 8.538 1.00 94.88 115 VAL A N 1
ATOM 937 C CA . VAL A 1 115 ? -14.018 -2.991 7.067 1.00 94.88 115 VAL A CA 1
ATOM 938 C C . VAL A 1 115 ? -14.825 -1.843 6.455 1.00 94.88 115 VAL A C 1
ATOM 940 O O . VAL A 1 115 ? -14.474 -1.342 5.392 1.00 94.88 115 VAL A O 1
ATOM 943 N N . SER A 1 116 ? -15.892 -1.387 7.117 1.00 95.00 116 SER A N 1
ATOM 944 C CA . SER A 1 116 ? -16.674 -0.231 6.668 1.00 95.00 116 SER A CA 1
ATOM 945 C C . SER A 1 116 ? -15.861 1.062 6.599 1.00 95.00 116 SER A C 1
ATOM 947 O O . SER A 1 116 ? -16.018 1.819 5.643 1.00 95.00 116 SER A O 1
ATOM 949 N N . GLU A 1 117 ? -14.986 1.318 7.572 1.00 94.38 117 GLU A N 1
ATOM 950 C CA . GLU A 1 117 ? -14.114 2.499 7.573 1.00 94.38 117 GLU A CA 1
ATOM 951 C C . GLU A 1 117 ? -13.043 2.395 6.493 1.00 94.38 117 GLU A C 1
ATOM 953 O O . GLU A 1 117 ? -12.814 3.361 5.767 1.00 94.38 117 GLU A O 1
ATOM 958 N N . ILE A 1 118 ? -12.459 1.205 6.327 1.00 94.06 118 ILE A N 1
ATOM 959 C CA . ILE A 1 118 ? -11.484 0.924 5.268 1.00 94.06 118 ILE A CA 1
ATOM 960 C C . ILE A 1 118 ? -12.110 1.171 3.886 1.00 94.06 118 ILE A C 1
ATOM 962 O O . ILE A 1 118 ? -11.522 1.859 3.054 1.00 94.06 118 ILE A O 1
ATOM 966 N N . ARG A 1 119 ? -13.329 0.674 3.642 1.00 92.88 119 ARG A N 1
ATOM 967 C CA . ARG A 1 119 ? -14.051 0.897 2.375 1.00 92.88 119 ARG A CA 1
ATOM 968 C C . ARG A 1 119 ? -14.370 2.367 2.141 1.00 92.88 119 ARG A C 1
ATOM 970 O O . ARG A 1 119 ? -14.129 2.876 1.054 1.00 92.88 119 ARG A O 1
ATOM 977 N N . LYS A 1 120 ? -14.829 3.075 3.173 1.00 91.94 120 LYS A N 1
ATOM 978 C CA . LYS A 1 120 ? -15.073 4.517 3.076 1.00 91.94 120 LYS A CA 1
ATOM 979 C C . LYS A 1 120 ? -13.789 5.282 2.742 1.00 91.94 120 LYS A C 1
ATOM 981 O O . LYS A 1 120 ? -13.825 6.217 1.950 1.00 91.94 120 LYS A O 1
ATOM 986 N N . ALA A 1 121 ? -12.653 4.878 3.310 1.00 91.31 121 ALA A N 1
ATOM 987 C CA . ALA A 1 121 ? -11.356 5.450 2.971 1.00 91.31 121 ALA A CA 1
ATOM 988 C C . ALA A 1 121 ? -10.985 5.196 1.507 1.00 91.31 121 ALA A C 1
ATOM 990 O O . ALA A 1 121 ? -10.512 6.109 0.834 1.00 91.31 121 ALA A O 1
ATOM 991 N N . MET A 1 122 ? -11.236 3.988 0.995 1.00 88.75 122 MET A N 1
ATOM 992 C CA . MET A 1 122 ? -11.044 3.640 -0.418 1.00 88.75 122 MET A CA 1
ATOM 993 C C . MET A 1 122 ? -11.889 4.526 -1.337 1.00 88.75 122 MET A C 1
ATOM 995 O O . MET A 1 122 ? -11.343 5.114 -2.268 1.00 88.75 122 MET A O 1
ATOM 999 N N . ASP A 1 123 ? -13.174 4.707 -1.025 1.00 87.12 123 ASP A N 1
ATOM 1000 C CA . ASP A 1 123 ? -14.083 5.557 -1.806 1.00 87.12 123 ASP A CA 1
ATOM 1001 C C . ASP A 1 123 ? -13.613 7.022 -1.859 1.00 87.12 123 ASP A C 1
ATOM 1003 O O . ASP A 1 123 ? -13.771 7.701 -2.874 1.00 87.12 123 ASP A O 1
ATOM 1007 N N . MET A 1 124 ? -13.016 7.514 -0.769 1.00 83.00 124 MET A N 1
ATOM 1008 C CA . MET A 1 124 ? -12.549 8.899 -0.647 1.00 83.00 124 MET A CA 1
ATOM 1009 C C . MET A 1 124 ? -11.163 9.135 -1.257 1.00 83.00 124 MET A C 1
ATOM 1011 O O . MET A 1 124 ? -10.899 10.217 -1.780 1.00 83.00 124 MET A O 1
ATOM 1015 N N . SER A 1 125 ? -10.267 8.154 -1.163 1.00 75.88 125 SER A N 1
ATOM 1016 C CA . SER A 1 125 ? -8.866 8.288 -1.589 1.00 75.88 125 SER A CA 1
ATOM 1017 C C . SER A 1 125 ? -8.641 7.821 -3.023 1.00 75.88 125 SER A C 1
ATOM 1019 O O . SER A 1 125 ? -7.799 8.377 -3.730 1.00 75.88 125 SER A O 1
ATOM 1021 N N . ALA A 1 126 ? -9.403 6.832 -3.486 1.00 63.25 126 ALA A N 1
ATOM 1022 C CA . ALA A 1 126 ? -9.122 6.118 -4.717 1.00 63.25 126 ALA A CA 1
ATOM 1023 C C . ALA A 1 126 ? -10.396 5.836 -5.528 1.00 63.25 126 ALA A C 1
ATOM 1025 O O . ALA A 1 126 ? -10.762 4.672 -5.702 1.00 63.25 126 ALA A O 1
ATOM 1026 N N . PRO A 1 127 ? -11.038 6.868 -6.113 1.00 55.16 127 PRO A N 1
ATOM 1027 C CA . PRO A 1 127 ? -11.832 6.617 -7.304 1.00 55.16 127 PRO A CA 1
ATOM 1028 C C . PRO A 1 127 ? -10.881 6.041 -8.356 1.00 55.16 127 PRO A C 1
ATOM 1030 O O . PRO A 1 127 ? -9.803 6.607 -8.557 1.00 55.16 127 PRO A O 1
ATOM 1033 N N . ILE A 1 128 ? -11.257 4.914 -8.974 1.00 53.03 128 ILE A N 1
ATOM 1034 C CA . ILE A 1 128 ? -10.522 4.248 -10.060 1.00 53.03 128 ILE A CA 1
ATOM 1035 C C . ILE A 1 128 ? -9.768 5.301 -10.888 1.00 53.03 128 ILE A C 1
ATOM 1037 O O . ILE A 1 128 ? -10.412 6.055 -11.628 1.00 53.03 128 ILE A O 1
ATOM 1041 N N . PRO A 1 129 ? -8.425 5.400 -10.814 1.00 48.00 129 PRO A N 1
ATOM 1042 C CA . PRO A 1 129 ? -7.720 6.069 -11.881 1.00 48.00 129 PRO A CA 1
ATOM 1043 C C . PRO A 1 129 ? -8.054 5.243 -13.119 1.00 48.00 129 PRO A C 1
ATOM 1045 O O . PRO A 1 129 ? -7.796 4.038 -13.158 1.00 48.00 129 PRO A O 1
ATOM 1048 N N . THR A 1 130 ? -8.646 5.860 -14.141 1.00 43.72 130 THR A N 1
ATOM 1049 C CA . THR A 1 130 ? -8.481 5.362 -15.506 1.00 43.72 130 THR A CA 1
ATOM 1050 C C . THR A 1 130 ? -6.995 5.088 -15.648 1.00 43.72 130 THR A C 1
ATOM 1052 O O . THR A 1 130 ? -6.216 6.039 -15.716 1.00 43.72 130 THR A O 1
ATOM 1055 N N . VAL A 1 131 ? -6.585 3.818 -15.566 1.00 44.94 131 VAL A N 1
ATOM 1056 C CA . VAL A 1 131 ? -5.203 3.412 -15.784 1.00 44.94 131 VAL A CA 1
ATOM 1057 C C . VAL A 1 131 ? -4.881 3.993 -17.145 1.00 44.94 131 VAL A C 1
ATOM 1059 O O . VAL A 1 131 ? -5.453 3.556 -18.145 1.00 44.94 131 VAL A O 1
ATOM 1062 N N . ILE A 1 132 ? -4.088 5.067 -17.180 1.00 41.34 132 ILE A N 1
ATOM 1063 C CA . ILE A 1 132 ? -3.817 5.769 -18.428 1.00 41.34 132 ILE A CA 1
ATOM 1064 C C . ILE A 1 132 ? -3.053 4.764 -19.286 1.00 41.34 132 ILE A C 1
ATOM 1066 O O . ILE A 1 132 ? -1.880 4.489 -19.035 1.00 41.34 132 ILE A O 1
ATOM 1070 N N . GLY A 1 133 ? -3.766 4.173 -20.247 1.00 35.69 133 GLY A N 1
ATOM 1071 C CA . GLY A 1 133 ? -3.231 3.301 -21.281 1.00 35.69 133 GLY A CA 1
ATOM 1072 C C . GLY A 1 133 ? -3.097 1.816 -20.940 1.00 35.69 133 GLY A C 1
ATOM 1073 O O . GLY A 1 133 ? -2.042 1.257 -21.219 1.00 35.69 133 GLY A O 1
ATOM 1074 N N . HIS A 1 134 ? -4.132 1.143 -20.428 1.00 36.03 134 HIS A N 1
ATOM 1075 C CA . HIS A 1 134 ? -4.240 -0.308 -20.635 1.00 36.03 134 HIS A CA 1
ATOM 1076 C C . HIS A 1 134 ? -5.654 -0.690 -21.080 1.00 36.03 134 HIS A C 1
ATOM 1078 O O . HIS A 1 134 ? -6.630 -0.448 -20.372 1.00 36.03 134 HIS A O 1
ATOM 1084 N N . ASN A 1 135 ? -5.744 -1.258 -22.287 1.00 30.77 135 ASN A N 1
ATOM 1085 C CA . ASN A 1 135 ? -6.943 -1.917 -22.795 1.00 30.77 135 ASN A CA 1
ATOM 1086 C C . ASN A 1 135 ? -7.470 -2.888 -21.735 1.00 30.77 135 ASN A C 1
ATOM 1088 O O . ASN A 1 135 ? -6.686 -3.626 -21.134 1.00 30.77 135 ASN A O 1
ATOM 1092 N N . LEU A 1 136 ? -8.791 -2.882 -21.538 1.00 37.22 136 LEU A N 1
ATOM 1093 C CA . LEU A 1 136 ? -9.507 -3.882 -20.755 1.00 37.22 136 LEU A CA 1
ATOM 1094 C C . LEU A 1 136 ? -9.014 -5.283 -21.139 1.00 37.22 136 LEU A C 1
ATOM 1096 O O . LEU A 1 136 ? -9.311 -5.770 -22.228 1.00 37.22 136 LEU A O 1
ATOM 1100 N N . VAL A 1 137 ? -8.298 -5.947 -20.235 1.00 33.62 137 VAL A N 1
ATOM 1101 C CA . VAL A 1 137 ? -8.057 -7.386 -20.322 1.00 33.62 137 VAL A CA 1
ATOM 1102 C C . VAL A 1 137 ? -8.540 -8.009 -19.020 1.00 33.62 137 VAL A C 1
ATOM 1104 O O . VAL A 1 137 ? -7.918 -7.868 -17.976 1.00 33.62 137 VAL A O 1
ATOM 1107 N N . LEU A 1 138 ? -9.715 -8.626 -19.151 1.00 32.53 138 LEU A N 1
ATOM 1108 C CA . LEU A 1 138 ? -10.245 -9.788 -18.439 1.00 32.53 138 LEU A CA 1
ATOM 1109 C C . LEU A 1 138 ? -10.051 -9.832 -16.916 1.00 32.53 138 LEU A C 1
ATOM 1111 O O . LEU A 1 138 ? -8.994 -10.185 -16.403 1.00 32.53 138 LEU A O 1
ATOM 1115 N N . TYR A 1 139 ? -11.167 -9.591 -16.223 1.00 34.62 139 TYR A N 1
ATOM 1116 C CA . TYR A 1 139 ? -11.453 -10.091 -14.879 1.00 34.62 139 TYR A CA 1
ATOM 1117 C C . TYR A 1 139 ? -11.085 -11.581 -14.791 1.00 34.62 139 TYR A C 1
ATOM 1119 O O . TYR A 1 139 ? -11.789 -12.431 -15.336 1.00 34.62 139 TYR A O 1
ATOM 1127 N N . PHE A 1 140 ? -10.005 -11.899 -14.082 1.00 29.73 140 PHE A N 1
ATOM 1128 C CA . PHE A 1 140 ? -9.821 -13.216 -13.490 1.00 29.73 140 PHE A CA 1
ATOM 1129 C C . PHE A 1 140 ? -9.990 -13.052 -11.979 1.00 29.73 140 PHE A C 1
ATOM 1131 O O . PHE A 1 140 ? -9.261 -12.254 -11.388 1.00 29.73 140 PHE A O 1
ATOM 1138 N N . PRO A 1 141 ? -10.952 -13.744 -11.344 1.00 32.91 141 PRO A N 1
ATOM 1139 C CA . PRO A 1 141 ? -11.063 -13.724 -9.894 1.00 32.91 141 PRO A CA 1
ATOM 1140 C C . PRO A 1 141 ? -9.763 -14.274 -9.303 1.00 32.91 141 PRO A C 1
ATOM 1142 O O . PRO A 1 141 ? -9.350 -15.388 -9.626 1.00 32.91 141 PRO A O 1
ATOM 1145 N N . VAL A 1 142 ? -9.099 -13.473 -8.472 1.00 42.06 142 VAL A N 1
ATOM 1146 C CA . VAL A 1 142 ? -7.906 -13.908 -7.746 1.00 42.06 142 VAL A CA 1
ATOM 1147 C C . VAL A 1 142 ? -8.339 -14.940 -6.714 1.00 42.06 142 VAL A C 1
ATOM 1149 O O . VAL A 1 142 ? -9.147 -14.656 -5.829 1.00 42.06 142 VAL A O 1
ATOM 1152 N N . ASP A 1 143 ? -7.816 -16.155 -6.849 1.00 37.53 143 ASP A N 1
ATOM 1153 C CA . ASP A 1 143 ? -7.990 -17.204 -5.859 1.00 37.53 143 ASP A CA 1
ATOM 1154 C C . ASP A 1 143 ? -7.052 -16.939 -4.674 1.00 37.53 143 ASP A C 1
ATOM 1156 O O . ASP A 1 143 ? -5.843 -17.174 -4.729 1.00 37.53 143 ASP A O 1
ATOM 1160 N N . PHE A 1 144 ? -7.626 -16.406 -3.596 1.00 42.91 144 PHE A N 1
ATOM 1161 C CA . PHE A 1 144 ? -6.922 -16.098 -2.351 1.00 42.91 144 PHE A CA 1
ATOM 1162 C C . PHE A 1 144 ? -6.356 -17.345 -1.655 1.00 42.91 144 PHE A C 1
ATOM 1164 O O . PHE A 1 144 ? -5.477 -17.207 -0.808 1.00 42.91 144 PHE A O 1
ATOM 1171 N N . SER A 1 145 ? -6.779 -18.557 -2.040 1.00 36.09 145 SER A N 1
ATOM 1172 C CA . SER A 1 145 ? -6.243 -19.806 -1.481 1.00 36.09 145 SER A CA 1
ATOM 1173 C C . SER A 1 145 ? -4.790 -20.104 -1.886 1.00 36.09 145 SER A C 1
ATOM 1175 O O . SER A 1 145 ? -4.159 -20.985 -1.304 1.00 36.09 145 SER A O 1
ATOM 1177 N N . LEU A 1 146 ? -4.231 -19.358 -2.847 1.00 33.97 146 LEU A N 1
ATOM 1178 C CA . LEU A 1 146 ? -2.848 -19.516 -3.317 1.00 33.97 146 LEU A CA 1
ATOM 1179 C C . LEU A 1 146 ? -1.828 -18.644 -2.567 1.00 33.97 146 LEU A C 1
ATOM 1181 O O . LEU A 1 146 ? -0.621 -18.854 -2.711 1.00 33.97 146 LEU A O 1
ATOM 1185 N N . PHE A 1 147 ? -2.281 -17.682 -1.760 1.00 41.28 147 PHE A N 1
ATOM 1186 C CA . PHE A 1 147 ? -1.405 -16.871 -0.918 1.00 41.28 147 PHE A CA 1
ATOM 1187 C C . PHE A 1 147 ? -1.322 -17.502 0.476 1.00 41.28 147 PHE A C 1
ATOM 1189 O O . PHE A 1 147 ? -2.166 -17.264 1.333 1.00 41.28 147 PHE A O 1
ATOM 1196 N N . ASN A 1 148 ? -0.291 -18.323 0.701 1.00 29.48 148 ASN A N 1
ATOM 1197 C CA . ASN A 1 148 ? 0.086 -18.747 2.051 1.00 29.48 148 ASN A CA 1
ATOM 1198 C C . ASN A 1 148 ? 0.608 -17.518 2.815 1.00 29.48 148 ASN A C 1
ATOM 1200 O O . ASN A 1 148 ? 1.705 -17.034 2.517 1.00 29.48 148 ASN A O 1
ATOM 1204 N N . PHE A 1 149 ? -0.201 -17.007 3.745 1.00 42.06 149 PHE A N 1
ATOM 1205 C CA . PHE A 1 149 ? 0.201 -16.021 4.752 1.00 42.06 149 PHE A CA 1
ATOM 1206 C C . PHE A 1 149 ? 0.867 -16.696 5.949 1.00 42.06 149 PHE A C 1
ATOM 1208 O O . PHE A 1 149 ? 0.400 -17.789 6.343 1.00 42.06 149 PHE A O 1
#

Organism: Ixodes ricinus (NCBI:txid34613)

Radius of gyration: 17.07 Å; chains: 1; bounding box: 40×32×47 Å

Secondary structure (DSSP, 8-state):
-----GGGHHHHHHHHHHHH--SHHHHHHHHHHHHHHHHHHHHHHHHHHHHHHHHTTT-HHHHHHHHH--PPP--HHHHHHHHHHHHHHT--TT-TTTHHHHHHHHHHHHTT--HHHHHHHHHHH------TT----------GGG---

pLDDT: mean 79.36, std 20.02, range [29.48, 98.06]

InterPro domains:
  IPR046427 Legumain prodomain superfamily [G3DSA:1.10.132.130] (6-127)
  IPR048501 Legumain, prodomain [PF20985] (33-123)
  IPR048501 Legumain, prodomain [cd21115] (8-123)

Foldseek 3Di:
DPDDDPLCVVLVVLVVQLVPDPDPVSNVVSVVVNVLLVVVLVLLVVLLLQLLCQLVVNPPVSSVCLQPDQDDADCPVQLVLLLVLCCVFAHPPPRSSNVVSSRSSSSCVVVVRGSVSSNVSCNVRGGYDPSPDDDDDDDDPDDPVPDDD

Sequence (149 aa):
LDAVDSRDVPIAIVRKKLQKATDPQIKLSLKHELDQMLRNRAFLKEKMVELVSFVTLGDAEKTEQLLKEKMPLRDHTCYDQAVRYFDATCFNFSYPHAIAHWRSFVDMCEEKISVSEIRKAMDMSAPIPTVIGHNLVLYFPVDFSLFNF